Protein AF-A0A940XWD6-F1 (afdb_monomer_lite)

Secondary structure (DSSP, 8-state):
--HHHHHHHHHHHHHTT--HHHHHHHHHH----PPPPPGGGS-HHHHTT---S--SSS-----TT------S----------PPPTT---

Radius of gyration: 22.19 Å; chains: 1; bounding box: 35×50×54 Å

Structure (mmCIF, N/CA/C/O backbone):
data_AF-A0A940XWD6-F1
#
_entry.id   AF-A0A940XWD6-F1
#
loop_
_atom_site.group_PDB
_atom_site.id
_atom_site.type_symbol
_atom_site.label_atom_id
_atom_site.label_alt_id
_atom_site.label_comp_id
_atom_site.label_asym_id
_atom_site.label_entity_id
_atom_site.label_seq_id
_atom_site.pdbx_PDB_ins_code
_atom_site.Cartn_x
_atom_site.Cartn_y
_atom_site.Cartn_z
_atom_site.occupancy
_atom_site.B_iso_or_equiv
_atom_site.auth_seq_id
_atom_site.auth_comp_id
_atom_site.auth_asym_id
_atom_site.auth_atom_id
_atom_site.pdbx_PDB_model_num
ATOM 1 N N . MET A 1 1 ? -3.047 -8.985 6.180 1.00 60.69 1 MET A N 1
ATOM 2 C CA . MET A 1 1 ? -2.102 -7.851 6.108 1.00 60.69 1 MET A CA 1
ATOM 3 C C . MET A 1 1 ? -0.884 -8.224 6.959 1.00 60.69 1 MET A C 1
ATOM 5 O O . MET A 1 1 ? -0.951 -9.260 7.610 1.00 60.69 1 MET A O 1
ATOM 9 N N . THR A 1 2 ? 0.242 -7.501 6.943 1.00 72.81 2 THR A N 1
ATOM 10 C CA . THR A 1 2 ? 1.283 -7.755 7.968 1.00 72.81 2 THR A CA 1
ATOM 11 C C . THR A 1 2 ? 0.894 -7.039 9.263 1.00 72.81 2 THR A C 1
ATOM 13 O O . THR A 1 2 ? 0.263 -5.985 9.209 1.00 72.81 2 THR A O 1
ATOM 16 N N . SER A 1 3 ? 1.299 -7.578 10.415 1.00 75.56 3 SER A N 1
ATOM 17 C CA . SER A 1 3 ? 1.013 -6.987 11.735 1.00 75.56 3 SER A CA 1
ATOM 18 C C . SER A 1 3 ? 1.489 -5.528 11.857 1.00 75.56 3 SER A C 1
ATOM 20 O O . SER A 1 3 ? 0.830 -4.712 12.493 1.00 75.56 3 SER A O 1
ATOM 22 N N . ILE A 1 4 ? 2.580 -5.165 11.170 1.00 76.81 4 ILE A N 1
ATOM 23 C CA . ILE A 1 4 ? 3.105 -3.790 11.132 1.00 76.81 4 ILE A CA 1
ATOM 24 C C . ILE A 1 4 ? 2.135 -2.837 10.412 1.00 76.81 4 ILE A C 1
ATOM 26 O O . ILE A 1 4 ? 1.957 -1.699 10.838 1.00 76.81 4 ILE A O 1
ATOM 30 N N . HIS A 1 5 ? 1.483 -3.288 9.336 1.00 82.69 5 HIS A N 1
ATOM 31 C CA . HIS A 1 5 ? 0.511 -2.466 8.608 1.00 82.69 5 HIS A CA 1
ATOM 32 C C . HIS A 1 5 ? -0.803 -2.295 9.374 1.00 82.69 5 HIS A C 1
ATOM 34 O O . HIS A 1 5 ? -1.419 -1.240 9.280 1.00 82.69 5 HIS A O 1
ATOM 40 N N . GLU A 1 6 ? -1.227 -3.302 10.136 1.00 88.00 6 GLU A N 1
ATOM 41 C CA . GLU A 1 6 ? -2.430 -3.212 10.974 1.00 88.00 6 GLU A CA 1
ATOM 42 C C . GLU A 1 6 ? -2.232 -2.186 12.090 1.00 88.00 6 GLU A C 1
ATOM 44 O O . GLU A 1 6 ? -3.051 -1.279 12.232 1.00 88.00 6 GLU A O 1
ATOM 49 N N . GLN A 1 7 ? -1.096 -2.249 12.796 1.00 90.38 7 GLN A N 1
ATOM 50 C CA . GLN A 1 7 ? -0.772 -1.286 13.849 1.00 90.38 7 GLN A CA 1
ATOM 51 C C . GLN A 1 7 ? -0.740 0.151 13.315 1.00 90.38 7 GLN A C 1
ATOM 53 O O . GLN A 1 7 ? -1.364 1.034 13.894 1.00 90.38 7 GLN A O 1
ATOM 58 N N . LEU A 1 8 ? -0.103 0.370 12.159 1.00 91.50 8 LEU A N 1
ATOM 59 C CA . LEU A 1 8 ? -0.064 1.683 11.515 1.00 91.50 8 LEU A CA 1
ATOM 60 C C . LEU A 1 8 ? -1.471 2.236 11.235 1.00 91.50 8 LEU A C 1
ATOM 62 O O . LEU A 1 8 ? -1.712 3.430 11.417 1.00 91.50 8 LEU A O 1
ATOM 66 N N . VAL A 1 9 ? -2.399 1.390 10.782 1.00 91.25 9 VAL A N 1
ATOM 67 C CA . VAL A 1 9 ? -3.777 1.811 10.495 1.00 91.25 9 VAL A CA 1
ATOM 68 C C . VAL A 1 9 ? -4.524 2.168 11.777 1.00 91.25 9 VAL A C 1
ATOM 70 O O . VAL A 1 9 ? -5.196 3.198 11.792 1.00 91.25 9 VAL A O 1
ATOM 73 N N . HIS A 1 10 ? -4.382 1.386 12.850 1.00 94.38 10 HIS A N 1
ATOM 74 C CA . HIS A 1 10 ? -4.993 1.707 14.144 1.00 94.38 10 HIS A CA 1
ATOM 75 C C . HIS A 1 10 ? -4.412 2.992 14.757 1.00 94.38 10 HIS A C 1
ATOM 77 O O . HIS A 1 10 ? -5.177 3.863 15.175 1.00 94.38 10 HIS A O 1
ATOM 83 N N . ASP A 1 11 ? -3.089 3.173 14.728 1.00 95.81 11 ASP A N 1
ATOM 84 C CA . ASP A 1 11 ? -2.429 4.382 15.239 1.00 95.81 11 ASP A CA 1
ATOM 85 C C . ASP A 1 11 ? -2.887 5.632 14.461 1.00 95.81 11 ASP A C 1
ATOM 87 O O . ASP A 1 11 ? -3.212 6.672 15.041 1.00 95.81 11 ASP A O 1
ATOM 91 N N . THR A 1 12 ? -2.991 5.510 13.132 1.00 95.25 12 THR A N 1
ATOM 92 C CA . THR A 1 12 ? -3.513 6.572 12.261 1.00 95.25 12 THR A CA 1
ATOM 93 C C . THR A 1 12 ? -4.983 6.854 12.573 1.00 95.25 12 THR A C 1
ATOM 95 O O . THR A 1 12 ? -5.373 8.007 12.741 1.00 95.25 12 THR A O 1
ATOM 98 N N . ALA A 1 13 ? -5.818 5.821 12.695 1.00 95.88 13 ALA A N 1
ATOM 99 C CA . ALA A 1 13 ? -7.231 5.970 13.032 1.00 95.88 13 ALA A CA 1
ATOM 100 C C . ALA A 1 13 ? -7.414 6.737 14.349 1.00 95.88 13 ALA A C 1
ATOM 102 O O . ALA A 1 13 ? -8.182 7.699 14.397 1.00 95.88 13 ALA A O 1
ATOM 103 N N . GLN A 1 14 ? -6.637 6.389 15.377 1.00 96.56 14 GLN A N 1
ATOM 104 C CA . GLN A 1 14 ? -6.637 7.088 16.656 1.00 96.56 14 GLN A CA 1
ATOM 105 C C . GLN A 1 14 ? -6.235 8.562 16.510 1.00 96.56 14 GLN A C 1
ATOM 107 O O . GLN A 1 14 ? -6.903 9.431 17.074 1.00 96.56 14 GLN A O 1
ATOM 112 N N . GLN A 1 15 ? -5.194 8.863 15.726 1.00 97.81 15 GLN A N 1
ATOM 113 C CA . GLN A 1 15 ? -4.746 10.238 15.472 1.00 97.81 15 GLN A CA 1
ATOM 114 C C . GLN A 1 15 ? -5.852 11.115 14.863 1.00 97.81 15 GLN A C 1
ATOM 116 O O . GLN A 1 15 ? -5.954 12.297 15.194 1.00 97.81 15 GLN A O 1
ATOM 121 N N . TYR A 1 16 ? -6.689 10.544 13.996 1.00 96.75 16 TYR A N 1
ATOM 122 C CA . TYR A 1 16 ? -7.778 11.256 13.322 1.00 96.75 16 TYR A CA 1
ATOM 123 C C . TYR A 1 16 ? -9.144 11.091 14.009 1.00 96.75 16 TYR A C 1
ATOM 125 O O . TYR A 1 16 ? -10.156 11.540 13.472 1.00 96.75 16 TYR A O 1
ATOM 133 N N . GLY A 1 17 ? -9.197 10.467 15.193 1.00 96.81 17 GLY A N 1
ATOM 134 C CA . GLY A 1 17 ? -10.441 10.260 15.941 1.00 96.81 17 GLY A CA 1
ATOM 135 C C . GLY A 1 17 ? -11.412 9.270 15.287 1.00 96.81 17 GLY A C 1
ATOM 136 O O . GLY A 1 17 ? -12.610 9.300 15.571 1.00 96.81 17 GLY A O 1
ATOM 137 N N . VAL A 1 18 ? -10.919 8.401 14.405 1.00 96.94 18 VAL A N 1
ATOM 138 C CA . VAL A 1 18 ? -11.703 7.321 13.802 1.00 96.94 18 VAL A CA 1
ATOM 139 C C . VAL A 1 18 ? -11.919 6.228 14.857 1.00 96.94 18 VAL A C 1
ATOM 141 O O . VAL A 1 18 ? -10.942 5.747 15.432 1.00 96.94 18 VAL A O 1
ATOM 144 N N . PRO A 1 19 ? -13.170 5.807 15.126 1.00 96.94 19 PRO A N 1
ATOM 145 C CA . PRO A 1 19 ? -13.439 4.742 16.085 1.00 96.94 19 PRO A CA 1
ATOM 146 C C . PRO A 1 19 ? -12.759 3.429 15.696 1.00 96.94 19 PRO A C 1
ATOM 148 O O . PRO A 1 19 ? -12.770 3.039 14.529 1.00 96.94 19 PRO A O 1
ATOM 151 N N . ASP A 1 20 ? -12.257 2.704 16.692 1.00 93.94 20 ASP A N 1
ATOM 152 C CA . ASP A 1 20 ? -11.508 1.461 16.481 1.00 93.94 20 ASP A CA 1
ATOM 153 C C . ASP A 1 20 ? -12.299 0.410 15.683 1.00 93.94 20 ASP A C 1
ATOM 155 O O . ASP A 1 20 ? -11.783 -0.188 14.744 1.00 93.94 20 ASP A O 1
ATOM 159 N N . ALA A 1 21 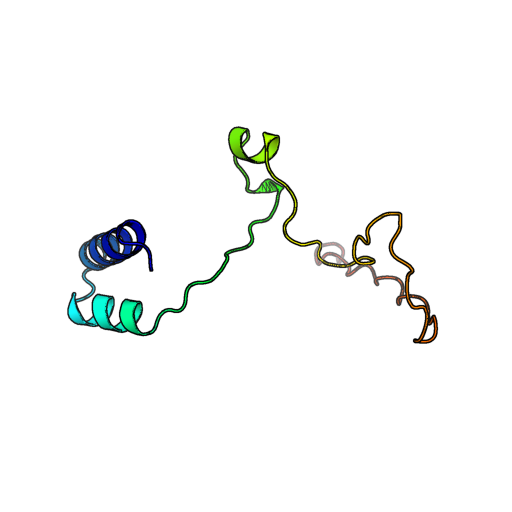? -13.601 0.279 15.956 1.00 95.69 21 ALA A N 1
ATOM 160 C CA . ALA A 1 21 ? -14.483 -0.620 15.212 1.00 95.69 21 ALA A CA 1
ATOM 161 C C . ALA A 1 21 ? -14.551 -0.292 13.706 1.00 95.69 21 ALA A C 1
ATOM 163 O O . ALA A 1 21 ? -14.679 -1.192 12.879 1.00 95.69 21 ALA A O 1
ATOM 164 N N . VAL A 1 22 ? -14.441 0.990 13.336 1.00 95.25 22 VAL A N 1
ATOM 165 C CA . VAL A 1 22 ? -14.413 1.414 11.928 1.00 95.25 22 VAL A CA 1
ATOM 166 C C . VAL A 1 22 ? -13.073 1.046 11.296 1.00 95.25 22 VAL A C 1
ATOM 168 O O . VAL A 1 22 ? -13.059 0.525 10.183 1.00 95.25 22 VAL A O 1
ATOM 171 N N . ALA A 1 23 ? -11.959 1.265 12.001 1.00 94.69 23 ALA A N 1
ATOM 172 C CA . ALA A 1 23 ? -10.631 0.870 11.533 1.00 94.69 23 ALA A CA 1
ATOM 173 C C . ALA A 1 23 ? -10.529 -0.653 11.336 1.00 94.69 23 ALA A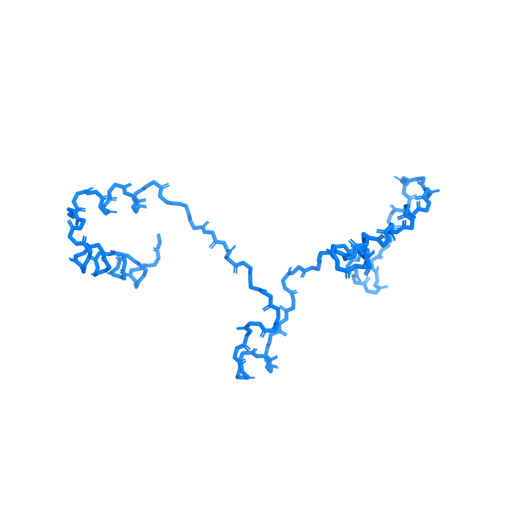 C 1
ATOM 175 O O . ALA A 1 23 ? -10.057 -1.106 10.292 1.00 94.69 23 ALA A O 1
ATOM 176 N N . ALA A 1 24 ? -11.055 -1.431 12.285 1.00 93.31 24 ALA A N 1
ATOM 177 C CA . ALA A 1 24 ? -11.099 -2.887 12.226 1.00 93.31 24 ALA A CA 1
ATOM 178 C C . ALA A 1 24 ? -11.921 -3.403 11.031 1.00 93.31 24 ALA A C 1
ATOM 180 O O . ALA A 1 24 ? -11.454 -4.268 10.292 1.00 93.31 24 ALA A O 1
ATOM 181 N N . GLU A 1 25 ? -13.112 -2.847 10.779 1.00 94.56 25 GLU A N 1
ATOM 182 C CA . GLU A 1 25 ? -13.926 -3.214 9.607 1.00 94.56 25 GLU A CA 1
ATOM 183 C C . GLU A 1 25 ? -13.246 -2.842 8.281 1.00 94.56 25 GLU A C 1
ATOM 185 O O . GLU A 1 25 ? -13.311 -3.595 7.304 1.00 94.56 25 GLU A O 1
ATOM 190 N N . LEU A 1 26 ? -12.570 -1.691 8.233 1.00 90.56 26 LEU A N 1
ATOM 191 C CA . LEU A 1 26 ? -11.857 -1.233 7.041 1.00 90.56 26 LEU A CA 1
ATOM 192 C C . LEU A 1 26 ? -10.666 -2.153 6.739 1.00 90.56 26 LEU A C 1
ATOM 194 O O . LEU A 1 26 ? -10.499 -2.586 5.597 1.00 90.56 26 LEU A O 1
ATOM 198 N N . LEU A 1 27 ? -9.905 -2.537 7.769 1.00 91.38 27 LEU A N 1
ATOM 199 C CA . LEU A 1 27 ? -8.845 -3.540 7.674 1.00 91.38 27 LEU A CA 1
ATOM 200 C C . LEU A 1 27 ? -9.389 -4.899 7.222 1.00 91.38 27 LEU A C 1
ATOM 202 O O . LEU A 1 27 ? -8.850 -5.478 6.279 1.00 91.38 27 LEU A O 1
ATOM 206 N N . ALA A 1 28 ? -10.485 -5.378 7.816 1.00 91.56 28 ALA A N 1
ATOM 207 C CA . ALA A 1 28 ? -11.078 -6.677 7.494 1.00 91.56 28 ALA A CA 1
ATOM 208 C C . ALA A 1 28 ? -11.517 -6.795 6.024 1.00 91.56 28 ALA A C 1
ATOM 210 O O . ALA A 1 28 ? -11.471 -7.880 5.442 1.00 91.56 28 ALA A O 1
ATOM 211 N N . ARG A 1 29 ? -11.930 -5.681 5.407 1.00 90.12 29 ARG A N 1
ATOM 212 C CA . ARG A 1 29 ? -12.361 -5.630 3.997 1.00 90.12 29 ARG A CA 1
ATOM 213 C C . ARG A 1 29 ? -11.249 -5.241 3.031 1.00 90.12 29 ARG A C 1
ATOM 215 O O . ARG A 1 29 ? -11.416 -5.379 1.817 1.00 90.12 29 ARG A O 1
ATOM 222 N N . SER A 1 30 ? -10.128 -4.747 3.545 1.00 87.50 30 SER A N 1
ATOM 223 C CA . SER A 1 30 ? -8.986 -4.373 2.725 1.00 87.50 30 SER A CA 1
ATOM 224 C C . SER A 1 30 ? -8.315 -5.616 2.137 1.00 87.50 30 SER A C 1
ATOM 226 O O . SER A 1 30 ? -8.151 -6.647 2.791 1.00 87.50 30 SER A O 1
ATOM 228 N N . ARG A 1 31 ? -7.928 -5.530 0.863 1.00 84.94 31 ARG A N 1
ATOM 229 C CA . ARG A 1 31 ? -7.137 -6.571 0.203 1.00 84.94 31 ARG A CA 1
ATOM 230 C C . ARG A 1 31 ? -5.705 -6.071 0.062 1.00 84.94 31 ARG A C 1
ATOM 232 O O . ARG A 1 31 ? -5.527 -4.903 -0.280 1.00 84.94 31 ARG A O 1
ATOM 239 N N . PRO A 1 32 ? -4.696 -6.936 0.259 1.00 80.31 32 PRO A N 1
ATOM 240 C CA . PRO A 1 32 ? -3.322 -6.586 -0.064 1.00 80.31 32 PRO A CA 1
ATOM 241 C C . PRO A 1 32 ? -3.236 -6.106 -1.515 1.00 80.31 32 PRO A C 1
ATOM 243 O O . PRO A 1 32 ? -3.707 -6.789 -2.427 1.00 80.31 32 PRO A O 1
ATOM 246 N N . CYS A 1 33 ? -2.645 -4.936 -1.722 1.00 78.88 33 CYS A N 1
ATOM 247 C CA . CYS A 1 33 ? -2.399 -4.371 -3.038 1.00 78.88 33 CYS A CA 1
ATOM 248 C C . CYS A 1 33 ? -0.934 -3.943 -3.150 1.00 78.88 33 CYS A C 1
ATOM 250 O O . CYS A 1 33 ? -0.293 -3.593 -2.160 1.00 78.88 33 CYS A O 1
ATOM 252 N N . VAL A 1 34 ? -0.398 -4.002 -4.368 1.00 81.19 34 VAL A N 1
ATOM 253 C CA . VAL A 1 34 ? 0.924 -3.456 -4.675 1.00 81.19 34 VAL A CA 1
ATOM 254 C C . VAL A 1 34 ? 0.714 -2.031 -5.156 1.00 81.19 34 VAL A C 1
ATOM 256 O O . VAL A 1 34 ? 0.041 -1.810 -6.163 1.00 81.19 34 VAL A O 1
ATOM 259 N N . TYR A 1 35 ? 1.273 -1.069 -4.428 1.00 81.81 35 TYR A N 1
ATOM 260 C CA . TYR A 1 35 ? 1.283 0.321 -4.856 1.00 81.81 35 TYR A CA 1
ATOM 261 C C . TYR A 1 35 ? 2.496 0.557 -5.756 1.00 81.81 35 TYR A C 1
ATOM 263 O O . TYR A 1 35 ? 3.636 0.360 -5.336 1.00 81.81 35 TYR A O 1
ATOM 271 N N . LEU A 1 36 ? 2.241 0.927 -7.010 1.00 84.50 36 LEU A N 1
ATOM 272 C CA . LEU A 1 36 ? 3.292 1.269 -7.962 1.00 84.50 36 LEU A CA 1
ATOM 273 C C . LEU A 1 36 ? 3.607 2.757 -7.830 1.00 84.50 36 LEU A C 1
ATOM 275 O O . LEU A 1 36 ? 2.720 3.592 -7.987 1.00 84.50 36 LEU A O 1
ATOM 279 N N . LEU A 1 37 ? 4.871 3.062 -7.560 1.00 84.94 37 LEU A N 1
ATOM 280 C CA . LEU A 1 37 ? 5.409 4.420 -7.535 1.00 84.94 37 LEU A CA 1
ATOM 281 C C . LEU A 1 37 ? 6.093 4.734 -8.863 1.00 84.94 37 LEU A C 1
ATOM 283 O O . LEU A 1 37 ? 6.604 3.826 -9.533 1.00 84.94 37 LEU A O 1
ATOM 287 N N . GLN A 1 38 ? 6.130 6.014 -9.239 1.00 85.50 38 GLN A N 1
ATOM 288 C CA . GLN A 1 38 ? 7.003 6.421 -10.335 1.00 85.50 38 GLN A CA 1
ATOM 289 C C . GLN A 1 38 ? 8.463 6.292 -9.901 1.00 85.50 38 GLN A C 1
ATOM 291 O O . GLN A 1 38 ? 8.802 6.459 -8.732 1.00 85.50 38 GLN A O 1
ATOM 296 N N . PHE A 1 39 ? 9.345 5.991 -10.853 1.00 83.69 39 PHE A N 1
ATOM 297 C CA . PHE A 1 39 ? 10.764 5.798 -10.553 1.00 83.69 39 PHE A CA 1
ATOM 298 C C . PHE A 1 39 ? 11.401 7.049 -9.926 1.00 83.69 39 PHE A C 1
ATOM 300 O O . PHE A 1 39 ? 12.215 6.932 -9.017 1.00 83.69 39 PHE A O 1
ATOM 307 N N . ASP A 1 40 ? 10.962 8.234 -10.350 1.00 85.12 40 ASP A N 1
ATOM 308 C CA . ASP A 1 40 ? 11.464 9.523 -9.864 1.00 85.12 40 ASP A CA 1
ATOM 309 C C . ASP A 1 40 ? 11.005 9.852 -8.428 1.00 85.12 40 ASP A C 1
ATOM 311 O O . ASP A 1 40 ? 11.530 10.773 -7.807 1.00 85.12 40 ASP A O 1
ATOM 315 N N . GLU A 1 41 ? 10.041 9.101 -7.884 1.00 89.06 41 GLU A N 1
ATOM 316 C CA . GLU A 1 41 ? 9.560 9.235 -6.500 1.00 89.06 41 GLU A CA 1
ATOM 317 C C . GLU A 1 41 ? 10.352 8.352 -5.521 1.00 89.06 41 GLU A C 1
ATOM 319 O O . GLU A 1 41 ? 10.128 8.406 -4.309 1.00 89.06 41 GLU A O 1
ATOM 324 N N . LEU A 1 42 ? 11.275 7.525 -6.023 1.00 87.00 42 LEU A N 1
ATOM 325 C CA . LEU A 1 42 ? 12.135 6.697 -5.187 1.00 87.00 42 LEU A CA 1
ATOM 326 C C . LEU A 1 42 ? 13.230 7.540 -4.527 1.00 87.00 42 LEU A C 1
ATOM 328 O O . LEU A 1 42 ? 13.824 8.432 -5.134 1.00 87.00 42 LEU A O 1
ATOM 332 N N . SER A 1 43 ? 13.543 7.224 -3.270 1.00 88.44 43 SER A N 1
ATOM 333 C CA . SER A 1 43 ? 14.708 7.816 -2.609 1.00 88.44 43 SER A CA 1
ATOM 334 C C . SER A 1 43 ? 16.011 7.347 -3.276 1.00 88.44 43 SER A C 1
ATOM 336 O O . SER A 1 43 ? 16.048 6.242 -3.823 1.00 88.44 43 SER A O 1
ATOM 338 N N . PRO A 1 44 ? 17.121 8.105 -3.167 1.00 87.06 44 PRO A N 1
ATOM 339 C CA . PRO A 1 44 ? 18.390 7.732 -3.799 1.00 87.06 44 PRO A CA 1
ATOM 340 C C . PRO A 1 44 ? 18.872 6.313 -3.452 1.00 87.06 44 PRO A C 1
ATOM 342 O O . PRO A 1 44 ? 19.368 5.600 -4.319 1.00 87.06 44 PRO A O 1
ATOM 345 N N . ALA A 1 45 ? 18.665 5.878 -2.205 1.00 86.62 45 ALA A N 1
ATOM 346 C CA . ALA A 1 45 ? 19.022 4.534 -1.748 1.00 86.62 45 ALA A CA 1
ATOM 347 C C . ALA A 1 45 ? 18.135 3.432 -2.359 1.00 86.62 45 ALA A C 1
ATOM 349 O O . ALA A 1 45 ? 18.581 2.305 -2.559 1.00 86.62 45 ALA A O 1
ATOM 350 N N . GLN A 1 46 ? 16.874 3.741 -2.669 1.00 86.38 46 GLN A N 1
ATOM 351 C CA . GLN A 1 46 ? 15.960 2.801 -3.321 1.00 86.38 46 GLN A CA 1
ATOM 352 C C . GLN A 1 46 ? 16.262 2.684 -4.818 1.00 86.38 46 GLN A C 1
ATOM 354 O O . GLN A 1 46 ? 16.185 1.590 -5.370 1.00 86.38 46 GLN A O 1
ATOM 359 N N . THR A 1 47 ? 16.664 3.780 -5.462 1.00 84.19 47 THR A N 1
ATOM 360 C CA . THR A 1 47 ? 16.979 3.835 -6.896 1.00 84.19 47 THR A CA 1
ATOM 361 C C . THR A 1 47 ? 18.117 2.894 -7.294 1.00 84.19 47 THR A C 1
ATOM 363 O O . THR A 1 47 ? 18.042 2.272 -8.350 1.00 84.19 47 THR A O 1
ATOM 366 N N . GLU A 1 48 ? 19.140 2.733 -6.448 1.00 84.38 48 GLU A N 1
ATOM 367 C CA . GLU A 1 48 ? 20.311 1.888 -6.738 1.00 84.38 48 GLU A CA 1
ATOM 368 C C . GLU A 1 48 ? 19.951 0.405 -6.948 1.00 84.38 48 GLU A C 1
ATOM 370 O O . GLU A 1 48 ? 20.589 -0.296 -7.732 1.00 84.38 48 GLU A O 1
ATOM 375 N N . THR A 1 49 ? 18.889 -0.069 -6.292 1.00 83.12 49 THR A N 1
ATOM 376 C CA . THR A 1 49 ? 18.443 -1.472 -6.359 1.00 83.12 49 THR A CA 1
ATOM 377 C C . THR A 1 49 ? 17.106 -1.654 -7.075 1.00 83.12 49 THR A C 1
ATOM 379 O O . THR A 1 49 ? 16.662 -2.786 -7.292 1.00 83.12 49 THR A O 1
ATOM 382 N N . ALA A 1 50 ? 16.457 -0.558 -7.469 1.00 82.62 50 ALA A N 1
ATOM 383 C CA . ALA A 1 50 ? 15.132 -0.589 -8.056 1.00 82.62 50 ALA A CA 1
ATOM 384 C C . ALA A 1 50 ? 15.140 -1.242 -9.443 1.00 82.62 50 ALA A C 1
ATOM 386 O O . ALA A 1 50 ? 15.859 -0.838 -10.358 1.00 82.62 50 ALA A O 1
ATOM 387 N N . ARG A 1 51 ? 14.263 -2.235 -9.623 1.00 77.25 51 ARG A N 1
ATOM 388 C CA . ARG A 1 51 ? 13.920 -2.792 -10.934 1.00 77.25 51 ARG A CA 1
ATOM 389 C C . ARG A 1 51 ? 12.476 -2.422 -11.272 1.00 77.25 51 ARG A C 1
ATOM 391 O O . ARG A 1 51 ? 11.608 -2.615 -10.421 1.00 77.25 51 ARG A O 1
ATOM 398 N N . PRO A 1 52 ? 12.189 -1.918 -12.486 1.00 74.44 52 PRO A N 1
ATOM 399 C CA . PRO A 1 52 ? 10.821 -1.607 -12.880 1.00 74.44 52 PRO A CA 1
ATOM 400 C C . PRO A 1 52 ? 9.933 -2.852 -12.802 1.00 74.44 52 PRO A C 1
ATOM 402 O O . PRO A 1 52 ? 10.177 -3.832 -13.504 1.00 74.44 52 PRO A O 1
ATOM 405 N N . ALA A 1 53 ? 8.894 -2.805 -11.967 1.00 76.62 53 ALA A N 1
ATOM 406 C CA . ALA A 1 53 ? 7.904 -3.880 -11.871 1.00 76.62 53 ALA A CA 1
ATOM 407 C C . ALA A 1 53 ? 6.976 -3.923 -13.099 1.00 76.62 53 ALA A C 1
ATOM 409 O O . ALA A 1 53 ? 6.447 -4.973 -13.451 1.00 76.62 53 ALA A O 1
ATOM 410 N N . ALA A 1 54 ? 6.789 -2.778 -13.759 1.00 73.12 54 ALA A N 1
ATOM 411 C CA . ALA A 1 54 ? 6.030 -2.635 -14.991 1.00 73.12 54 ALA A CA 1
ATOM 412 C C . ALA A 1 54 ? 6.546 -1.430 -15.791 1.00 73.12 54 ALA A C 1
ATOM 414 O O . ALA A 1 54 ? 7.129 -0.499 -15.232 1.00 73.12 54 ALA A O 1
ATOM 415 N N . ARG A 1 55 ? 6.307 -1.434 -17.104 1.00 69.81 55 ARG A N 1
ATOM 416 C CA . ARG A 1 55 ? 6.479 -0.271 -17.983 1.00 69.81 55 ARG A CA 1
ATOM 417 C C . ARG A 1 55 ? 5.123 0.067 -18.588 1.00 69.81 55 ARG A C 1
ATOM 419 O O . ARG A 1 55 ? 4.439 -0.817 -19.100 1.00 69.81 55 ARG A O 1
ATOM 426 N N . THR A 1 56 ? 4.712 1.326 -18.497 1.00 68.06 56 THR A N 1
ATOM 427 C CA . THR A 1 56 ? 3.478 1.796 -19.128 1.00 68.06 56 THR A CA 1
ATOM 428 C C . THR A 1 56 ? 3.741 2.060 -20.610 1.00 68.06 56 THR A C 1
ATOM 430 O O . THR A 1 56 ? 4.414 3.016 -20.983 1.00 68.06 56 THR A O 1
ATOM 433 N N . GLY A 1 57 ? 3.207 1.187 -21.468 1.00 68.31 57 GLY A N 1
ATOM 434 C CA . GLY A 1 57 ? 3.423 1.246 -22.915 1.00 68.31 57 GLY A CA 1
ATOM 435 C C . GLY A 1 57 ? 4.757 0.640 -23.370 1.00 68.31 57 GLY A C 1
ATOM 436 O O . GLY A 1 57 ? 5.699 0.478 -22.597 1.00 68.31 57 GLY A O 1
ATOM 437 N N . GLY A 1 58 ? 4.816 0.287 -24.656 1.00 68.81 58 GLY A N 1
ATOM 438 C CA . GLY A 1 58 ? 5.922 -0.467 -25.250 1.00 68.81 58 GLY A CA 1
ATOM 439 C C . GLY A 1 58 ? 5.633 -1.966 -25.351 1.00 68.81 58 GLY A C 1
ATOM 440 O O . GLY A 1 58 ? 4.634 -2.466 -24.836 1.00 68.81 58 GLY A O 1
ATOM 441 N N . LEU A 1 59 ? 6.495 -2.677 -26.074 1.00 67.81 59 LEU A N 1
ATOM 442 C CA . LEU A 1 59 ? 6.425 -4.133 -26.158 1.00 67.81 59 LEU A CA 1
ATOM 443 C C . LEU A 1 59 ? 6.863 -4.732 -24.810 1.00 67.81 59 LEU A C 1
ATOM 445 O O . LEU A 1 59 ? 7.824 -4.223 -24.222 1.00 67.81 59 LEU A O 1
ATOM 449 N N . PRO A 1 60 ? 6.186 -5.780 -24.299 1.00 68.31 60 PRO A N 1
ATOM 450 C CA . PRO A 1 60 ? 6.665 -6.489 -23.120 1.00 68.31 60 PRO A CA 1
ATOM 451 C C . PRO A 1 60 ? 8.126 -6.913 -23.307 1.00 68.31 60 PRO A C 1
ATOM 453 O O . PRO A 1 60 ? 8.536 -7.331 -24.384 1.00 68.31 60 PRO A O 1
ATOM 456 N N . SER A 1 61 ? 8.945 -6.770 -22.271 1.00 68.25 61 SER A N 1
ATOM 457 C CA . SER A 1 61 ? 10.312 -7.282 -22.326 1.00 68.25 61 SER A CA 1
ATOM 458 C C . SER A 1 61 ? 10.246 -8.803 -22.229 1.00 6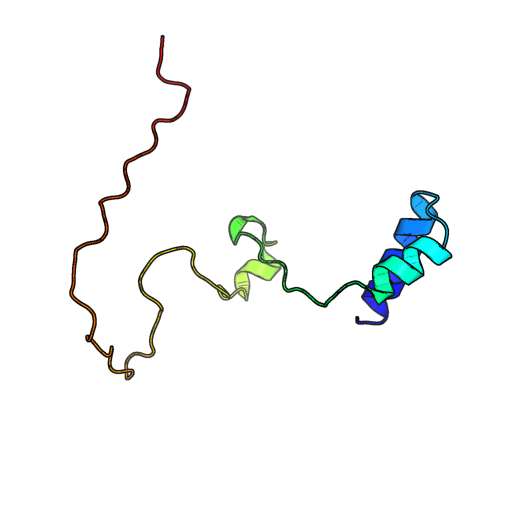8.25 61 SER A C 1
ATOM 460 O O . SER A 1 61 ? 9.967 -9.339 -21.159 1.00 68.25 61 SER A O 1
ATOM 462 N N . LEU A 1 62 ? 10.430 -9.476 -23.362 1.00 71.25 62 LEU A N 1
ATOM 463 C CA . LEU A 1 62 ? 10.616 -10.919 -23.399 1.00 71.25 62 LEU A CA 1
ATOM 464 C C . LEU A 1 62 ? 12.102 -11.255 -23.182 1.00 71.25 62 LEU A C 1
ATOM 466 O O . LEU A 1 62 ? 12.957 -10.441 -23.539 1.00 71.25 62 LEU A O 1
ATOM 470 N N . PRO A 1 63 ? 12.407 -12.419 -22.581 1.00 74.25 63 PRO A N 1
ATOM 471 C CA . PRO A 1 63 ? 13.750 -12.993 -22.599 1.00 74.25 63 PRO A CA 1
ATOM 472 C C . PRO A 1 63 ? 14.311 -13.069 -24.023 1.00 74.25 63 PRO A C 1
ATOM 474 O O . PRO A 1 63 ? 13.548 -13.242 -24.973 1.00 74.25 63 PRO A O 1
ATOM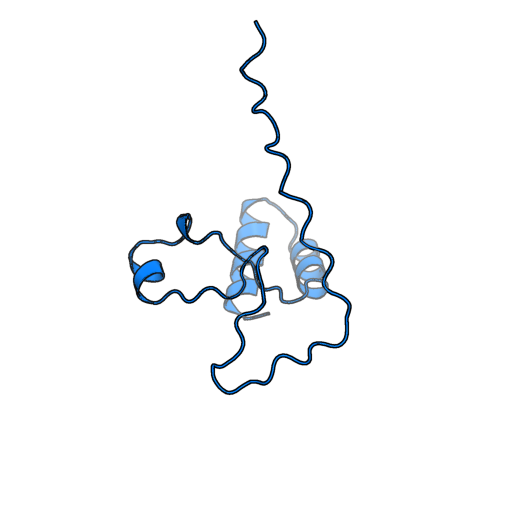 477 N N . ASP A 1 64 ? 15.631 -12.968 -24.172 1.00 74.69 64 ASP A N 1
ATOM 478 C CA . ASP A 1 64 ? 16.287 -12.954 -25.490 1.00 74.69 64 ASP A CA 1
ATOM 479 C C . ASP A 1 64 ? 16.028 -14.236 -26.306 1.00 74.69 64 ASP A C 1
ATOM 481 O O . ASP A 1 64 ? 16.078 -14.224 -27.534 1.00 74.69 64 ASP A O 1
ATOM 485 N N . ASP A 1 65 ? 15.737 -15.342 -25.623 1.00 79.00 65 ASP A N 1
ATOM 486 C CA . ASP A 1 65 ? 15.428 -16.661 -26.172 1.00 79.00 65 ASP A CA 1
ATOM 487 C C . ASP A 1 65 ? 13.921 -16.931 -26.335 1.00 79.00 65 ASP A C 1
ATOM 489 O O . ASP A 1 65 ? 13.531 -17.985 -26.842 1.00 79.00 65 ASP A O 1
ATOM 493 N N . ALA A 1 66 ? 13.059 -16.002 -25.917 1.00 75.75 66 ALA A N 1
ATOM 494 C CA . ALA A 1 66 ? 11.618 -16.175 -26.009 1.00 75.75 66 ALA A CA 1
ATOM 495 C C . ALA A 1 66 ? 11.101 -15.797 -27.404 1.00 75.75 66 ALA A C 1
ATOM 497 O O . ALA A 1 66 ? 11.197 -14.654 -27.853 1.00 75.75 66 ALA A O 1
ATOM 498 N N . ASP A 1 67 ? 10.495 -16.777 -28.072 1.00 69.31 67 ASP A N 1
ATOM 499 C CA . ASP A 1 67 ? 9.929 -16.608 -29.404 1.00 69.31 67 ASP A CA 1
ATOM 500 C C 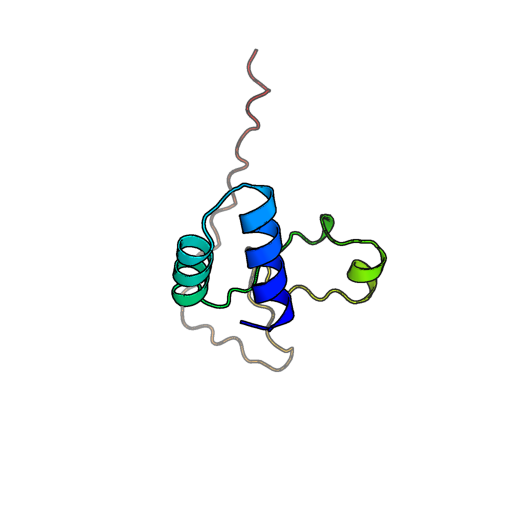. ASP A 1 67 ? 8.658 -15.747 -29.333 1.00 69.31 67 ASP A C 1
ATOM 502 O O . ASP A 1 67 ? 7.642 -16.123 -28.730 1.00 69.31 67 ASP A O 1
ATOM 506 N N . TRP A 1 68 ? 8.709 -14.550 -29.921 1.00 63.28 68 TRP A N 1
ATOM 507 C CA . TRP A 1 68 ? 7.550 -13.668 -29.971 1.00 63.28 68 TRP A CA 1
ATOM 508 C C . TRP A 1 68 ? 6.521 -14.313 -30.888 1.00 63.28 68 TRP A C 1
ATOM 510 O O . TRP A 1 68 ? 6.652 -14.265 -32.107 1.00 63.28 68 TRP A O 1
ATOM 520 N N . SER A 1 69 ? 5.486 -14.936 -30.330 1.00 63.47 69 SER A N 1
ATOM 521 C CA . SER A 1 69 ? 4.444 -15.572 -31.137 1.00 63.47 69 SER A CA 1
ATOM 522 C C . SER A 1 69 ? 3.666 -14.499 -31.911 1.00 63.47 69 SER A C 1
ATOM 524 O O . SER A 1 69 ? 2.680 -13.941 -31.427 1.00 63.47 69 SER A O 1
ATOM 526 N N . VAL A 1 70 ? 4.124 -14.172 -33.123 1.00 56.12 70 VAL A N 1
ATOM 527 C CA . VAL A 1 70 ? 3.503 -13.201 -34.031 1.00 56.12 70 VAL A CA 1
ATOM 528 C C . VAL A 1 70 ? 2.254 -13.832 -34.647 1.00 56.12 70 VAL A C 1
ATOM 530 O O . VAL A 1 70 ? 2.237 -14.244 -35.802 1.00 56.12 70 VAL A O 1
ATOM 533 N N . SER A 1 71 ? 1.170 -13.912 -33.882 1.00 54.06 71 SER A N 1
ATOM 534 C CA . SER A 1 71 ? -0.157 -14.221 -34.426 1.00 54.06 71 SER A CA 1
ATOM 535 C C . SER A 1 71 ? -1.162 -13.164 -33.982 1.00 54.06 71 SER A C 1
ATOM 537 O O . SER A 1 71 ? -1.985 -13.346 -33.096 1.00 54.06 71 SER A O 1
ATOM 539 N N . GLY A 1 72 ? -1.063 -12.000 -34.621 1.00 48.22 72 GLY A N 1
ATOM 540 C CA . GLY A 1 72 ? -1.981 -10.895 -34.376 1.00 48.22 72 GLY A CA 1
ATOM 541 C C . GLY A 1 72 ? -1.590 -9.636 -35.128 1.00 48.22 72 GLY A C 1
ATOM 542 O O . GLY A 1 72 ? -1.252 -8.645 -34.503 1.00 48.22 72 GLY A O 1
ATOM 543 N N . ARG A 1 73 ? -1.576 -9.719 -36.465 1.00 42.94 73 ARG A N 1
ATOM 544 C CA . ARG A 1 73 ? -1.653 -8.608 -37.434 1.00 42.94 73 ARG A CA 1
ATOM 545 C C . ARG A 1 73 ? -1.070 -7.273 -36.936 1.00 42.94 73 ARG A C 1
ATOM 547 O O . ARG A 1 73 ? -1.757 -6.475 -36.312 1.00 42.94 73 ARG A O 1
ATOM 554 N N . SER A 1 74 ? 0.183 -7.022 -37.313 1.00 49.72 74 SER A N 1
ATOM 555 C CA . SER A 1 74 ? 0.811 -5.701 -37.262 1.00 49.72 74 SER A CA 1
ATOM 556 C C . SER A 1 74 ? -0.084 -4.663 -37.953 1.00 49.72 74 SER A C 1
ATOM 558 O O . SER A 1 74 ? -0.113 -4.556 -39.177 1.00 49.72 74 SER A O 1
ATOM 560 N N . SER A 1 75 ? -0.850 -3.912 -37.169 1.00 42.81 75 SER A N 1
ATOM 561 C CA . SER A 1 75 ? -1.191 -2.536 -37.499 1.00 42.81 75 SER A CA 1
ATOM 562 C C . SER A 1 75 ? -0.344 -1.679 -36.577 1.00 42.81 75 SER A C 1
ATOM 564 O O . SER A 1 75 ? -0.472 -1.784 -35.357 1.00 42.81 75 SER A O 1
ATOM 566 N N . ALA A 1 76 ? 0.553 -0.896 -37.171 1.00 46.03 76 ALA A N 1
ATOM 567 C CA . ALA A 1 76 ? 1.412 0.058 -36.485 1.00 46.03 76 ALA A CA 1
ATOM 568 C C . ALA A 1 76 ? 0.664 0.779 -35.345 1.00 46.03 76 ALA A C 1
ATOM 570 O O . ALA A 1 76 ? -0.512 1.116 -35.520 1.00 46.03 76 ALA A O 1
ATOM 571 N N . PRO A 1 77 ? 1.313 1.043 -34.194 1.00 48.38 77 PRO A N 1
ATOM 572 C CA . PRO A 1 77 ? 0.667 1.824 -33.150 1.00 48.38 77 PRO A CA 1
ATOM 573 C C . PRO A 1 77 ? 0.264 3.186 -33.737 1.00 48.38 77 PRO A C 1
ATOM 575 O O . PRO A 1 77 ? 1.064 3.776 -34.477 1.00 48.38 77 PRO A O 1
ATOM 578 N N . PRO A 1 78 ? -0.941 3.717 -33.448 1.00 42.03 78 PRO A N 1
ATOM 579 C CA . PRO A 1 78 ? -1.238 5.093 -33.798 1.00 42.03 78 PRO A CA 1
ATOM 580 C C . PRO A 1 78 ? -0.169 5.960 -33.139 1.00 42.03 78 PRO A C 1
ATOM 582 O O . PRO A 1 78 ? 0.056 5.891 -31.929 1.00 42.03 78 PRO A O 1
ATOM 585 N N . ARG A 1 79 ? 0.544 6.724 -33.970 1.00 42.22 79 ARG A N 1
ATOM 586 C CA . ARG A 1 79 ? 1.521 7.727 -33.552 1.00 42.22 79 ARG A CA 1
ATOM 587 C C . ARG A 1 79 ? 0.859 8.534 -32.440 1.00 42.22 79 ARG A C 1
ATOM 589 O O . ARG A 1 79 ? -0.169 9.151 -32.702 1.00 42.22 79 ARG A O 1
ATOM 596 N N . ALA A 1 80 ? 1.387 8.463 -31.217 1.00 46.91 80 ALA A N 1
ATOM 597 C CA . ALA A 1 80 ? 0.809 9.172 -30.086 1.00 46.91 80 ALA A CA 1
ATOM 598 C C . ALA A 1 80 ? 0.677 10.648 -30.471 1.00 46.91 80 ALA A C 1
ATOM 600 O O . ALA A 1 80 ? 1.677 11.345 -30.668 1.00 46.91 80 ALA A O 1
ATOM 601 N N . SER A 1 81 ? -0.562 11.095 -30.661 1.00 47.47 81 SER A N 1
ATOM 602 C CA . SER A 1 81 ? -0.885 12.496 -30.847 1.00 47.47 81 SER A CA 1
ATOM 603 C C . SER A 1 81 ? -0.298 13.222 -29.646 1.00 47.47 81 SER A C 1
ATOM 605 O O . SER A 1 81 ? -0.683 12.946 -28.509 1.00 47.47 81 SER A O 1
ATOM 607 N N . LYS A 1 82 ? 0.677 14.105 -29.880 1.00 48.12 82 LYS A N 1
ATOM 608 C CA . LYS A 1 82 ? 1.107 15.077 -28.874 1.00 48.12 82 LYS A CA 1
ATOM 609 C C . LYS A 1 82 ? -0.156 15.803 -28.417 1.00 48.12 82 LYS A C 1
ATOM 611 O O . LYS A 1 82 ? -0.716 16.581 -29.183 1.00 48.12 82 LYS A O 1
ATOM 616 N N . PHE A 1 83 ? -0.618 15.518 -27.204 1.00 45.94 83 PHE A N 1
ATOM 617 C CA . PHE A 1 83 ? -1.599 16.369 -26.550 1.00 45.94 83 PHE A CA 1
ATOM 618 C C . PHE A 1 83 ? -0.956 17.756 -26.406 1.00 45.94 83 PHE A C 1
ATOM 620 O O . PHE A 1 83 ? 0.142 17.843 -25.842 1.00 45.94 83 PHE A O 1
ATOM 627 N N . PRO A 1 84 ? -1.556 18.828 -26.947 1.00 44.69 84 PRO A N 1
ATOM 628 C CA . PRO A 1 84 ? -1.036 20.166 -26.725 1.00 44.69 84 PRO A CA 1
ATOM 629 C C . PRO A 1 84 ? -1.144 20.505 -25.234 1.00 44.69 84 PRO A C 1
ATOM 631 O O . PRO A 1 84 ? -2.154 20.218 -24.587 1.00 44.69 84 PRO A O 1
ATOM 634 N N . ARG A 1 85 ? -0.080 21.099 -24.677 1.00 46.78 85 ARG A N 1
ATOM 635 C CA . ARG A 1 85 ? -0.119 21.677 -23.329 1.00 46.78 85 ARG A CA 1
ATOM 636 C C . ARG A 1 85 ? -1.101 22.859 -23.338 1.00 46.78 85 ARG A C 1
ATOM 638 O O . ARG A 1 85 ? -1.064 23.645 -24.282 1.00 46.78 85 ARG A O 1
ATOM 645 N N . PRO A 1 86 ? -1.929 23.041 -22.297 1.00 46.41 86 PRO A N 1
ATOM 646 C CA . PRO A 1 86 ? -2.963 24.078 -22.260 1.00 46.41 86 PRO A CA 1
ATOM 647 C C . PRO A 1 86 ? -2.425 25.5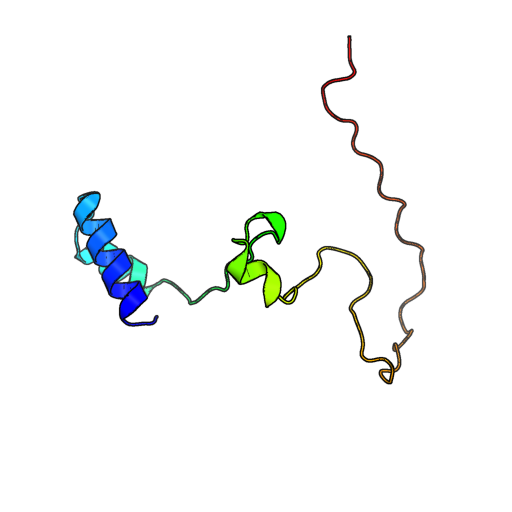04 -22.010 1.00 46.41 86 PRO A C 1
ATOM 649 O O . PRO A 1 86 ? -3.128 26.324 -21.436 1.00 46.41 86 PRO A O 1
ATOM 652 N N . SER A 1 87 ? -1.190 25.827 -22.413 1.00 51.53 87 SER A N 1
ATOM 653 C CA . SER A 1 87 ? -0.578 27.147 -22.172 1.00 51.53 87 SER A CA 1
ATOM 654 C C . SER A 1 87 ? -0.082 27.868 -23.429 1.00 51.53 87 SER A C 1
ATOM 656 O O . SER A 1 87 ? 0.557 28.904 -23.306 1.00 51.53 87 SER A O 1
ATOM 658 N N . GLU A 1 88 ? -0.367 27.360 -24.629 1.00 54.12 88 GLU A N 1
ATOM 659 C CA . GLU A 1 88 ? -0.085 28.061 -25.892 1.00 54.12 88 GLU A CA 1
ATOM 660 C C . GLU A 1 88 ? -1.405 28.405 -26.590 1.00 54.12 88 GLU A C 1
ATOM 662 O O . GLU A 1 88 ? -1.802 27.804 -27.586 1.00 54.12 88 GLU A O 1
ATOM 667 N N . SER A 1 89 ? -2.150 29.336 -26.000 1.00 47.84 89 SER A N 1
ATOM 668 C CA . SER A 1 89 ? -3.276 30.036 -26.628 1.00 47.84 89 SER A CA 1
ATOM 669 C C . SER A 1 89 ? -3.496 31.357 -25.898 1.00 47.84 89 SER A C 1
ATOM 671 O O . SER A 1 89 ? -4.322 31.429 -24.993 1.00 47.84 89 SER A O 1
ATOM 673 N N . SER A 1 90 ? -2.679 32.353 -26.247 1.00 52.25 90 SER A N 1
ATOM 674 C CA . SER A 1 90 ? -3.061 33.751 -26.511 1.00 52.25 90 SER A CA 1
ATOM 675 C C . SER A 1 90 ? -1.824 34.612 -26.719 1.00 52.25 90 SER A C 1
ATOM 677 O O . SER A 1 90 ? -0.879 34.491 -25.913 1.00 52.25 90 SER A O 1
#

Sequence (90 aa):
MTSIHEQLVHDTAQQYGVPDAVAAELLARSRPCVYLLQFDELSPAQTETARPAARTGGLPSLPDDADWSVSGRSSAPPRASKFPRPSESS

Foldseek 3Di:
DDPVVLVVLQVVCVVVVNDPVVSVVCVVPDDDDDDDDDLVPDDPVCNVVDDDPDDDDDDPDDDPPDDPPPDDDDDDDPPPPPDDDPPPDD

Organism: NCBI:txid2823109

pLDDT: mean 75.08, std 17.52, range [42.03, 97.81]